Protein AF-A0A434G2Z6-F1 (afdb_monomer)

Nearest PDB structures (foldseek):
  3r03-assembly1_B  TM=9.733E-01  e=3.824E-03  Rhodospirillum rubrum ATCC 11170

Sequence (55 aa):
DDFHLLMPLYVCR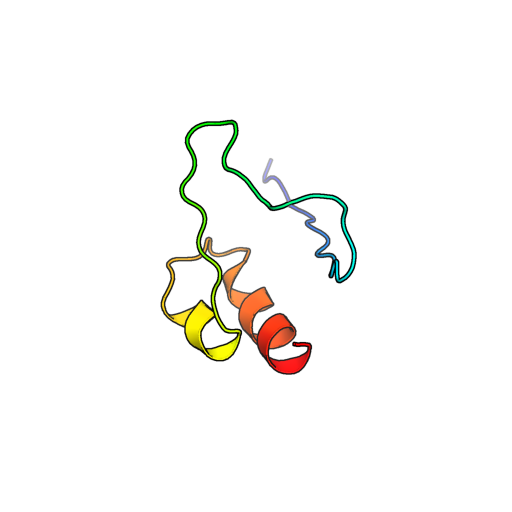RFRGIAQPKEGQGLKWVRPRQMRDYPMPPADAPLIQFLIDLL

Radius of gyration: 13.7 Å; Cα contacts (8 Å, |Δi|>4): 11; chains: 1; bounding box: 38×27×28 Å

Secondary structure (DSSP, 8-state):
---------------SS----SSS-------GGGGGGS---TTTTTHHHHHHHH-

Foldseek 3Di:
DDDDDDDDDDDDPDDPDDDDDPPPDDDDDDDLVCPVVDDDDPVCVVVSVVSSVVD

Structure (mmCIF, N/CA/C/O backbone):
data_AF-A0A434G2Z6-F1
#
_entry.id   AF-A0A434G2Z6-F1
#
loop_
_atom_site.group_PDB
_atom_site.id
_atom_site.type_symbol
_atom_site.label_atom_id
_atom_site.label_alt_id
_atom_site.label_comp_id
_atom_site.label_asym_id
_atom_site.label_entity_id
_atom_site.label_seq_id
_atom_site.pdbx_PDB_ins_code
_atom_site.Cartn_x
_atom_site.Cartn_y
_atom_site.Cartn_z
_atom_site.occupancy
_atom_site.B_iso_or_equiv
_atom_site.auth_seq_id
_atom_site.auth_comp_id
_atom_site.auth_asym_id
_atom_site.auth_atom_id
_atom_site.pdbx_PDB_model_num
ATOM 1 N N . ASP A 1 1 ? 27.318 -1.476 -5.627 1.00 55.81 1 ASP A N 1
ATOM 2 C CA . ASP A 1 1 ? 26.436 -2.260 -4.750 1.00 55.81 1 ASP A CA 1
ATOM 3 C C . ASP A 1 1 ? 25.002 -1.844 -4.977 1.00 55.81 1 ASP A C 1
ATOM 5 O O . ASP A 1 1 ? 24.634 -0.726 -4.636 1.00 55.81 1 ASP A O 1
ATOM 9 N N . ASP A 1 2 ? 24.232 -2.715 -5.625 1.00 78.62 2 ASP A N 1
ATOM 10 C CA . ASP A 1 2 ? 22.813 -2.488 -5.887 1.00 78.62 2 ASP A CA 1
ATOM 11 C C . ASP A 1 2 ? 21.991 -2.944 -4.676 1.00 78.62 2 ASP A C 1
ATOM 13 O O . ASP A 1 2 ? 22.148 -4.054 -4.163 1.00 78.62 2 ASP A O 1
ATOM 17 N N . PHE A 1 3 ? 21.128 -2.060 -4.181 1.00 86.31 3 PHE A N 1
ATOM 18 C CA . PHE A 1 3 ? 20.213 -2.362 -3.087 1.00 86.31 3 PHE A CA 1
ATOM 19 C C . PHE A 1 3 ? 19.064 -3.241 -3.592 1.00 86.31 3 PHE A C 1
ATOM 21 O O . PHE A 1 3 ? 18.308 -2.845 -4.479 1.00 86.31 3 PHE A O 1
ATOM 28 N N . HIS A 1 4 ? 18.894 -4.414 -2.985 1.00 88.69 4 HIS A N 1
ATOM 29 C CA . HIS A 1 4 ? 17.733 -5.268 -3.214 1.00 88.69 4 HIS A CA 1
ATOM 30 C C . HIS A 1 4 ? 16.673 -5.004 -2.144 1.00 88.69 4 HIS A C 1
ATOM 32 O O . HIS A 1 4 ? 16.827 -5.392 -0.985 1.00 88.69 4 HIS A O 1
ATOM 38 N N . LEU A 1 5 ? 15.580 -4.355 -2.540 1.00 89.50 5 LEU A N 1
ATOM 39 C CA . LEU A 1 5 ? 14.437 -4.128 -1.663 1.00 89.50 5 LEU A CA 1
ATOM 40 C C . LEU A 1 5 ? 13.620 -5.417 -1.496 1.00 89.50 5 LEU A C 1
ATOM 42 O O . LEU A 1 5 ? 13.056 -5.926 -2.463 1.00 89.50 5 LEU A O 1
ATOM 46 N N . LEU A 1 6 ? 13.491 -5.898 -0.259 1.00 92.44 6 LEU A N 1
ATOM 47 C CA . LEU A 1 6 ? 12.475 -6.877 0.129 1.00 92.44 6 LEU A CA 1
ATOM 48 C C . LEU A 1 6 ? 11.360 -6.154 0.888 1.00 92.44 6 LEU A C 1
ATOM 50 O O . LEU A 1 6 ? 11.608 -5.564 1.938 1.00 92.44 6 LEU A O 1
ATOM 54 N N . MET A 1 7 ? 10.132 -6.221 0.374 1.00 94.31 7 MET A N 1
ATOM 55 C CA . MET A 1 7 ? 8.993 -5.488 0.928 1.00 94.31 7 MET A CA 1
ATOM 56 C C . MET A 1 7 ? 7.772 -6.406 1.104 1.00 94.31 7 MET A C 1
ATOM 58 O O . MET A 1 7 ? 7.045 -6.651 0.141 1.00 94.31 7 MET A O 1
ATOM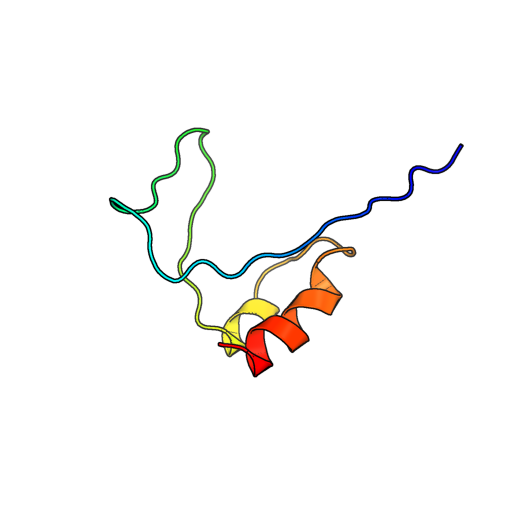 62 N N . PRO A 1 8 ? 7.533 -6.946 2.314 1.00 94.06 8 PRO A N 1
ATOM 63 C CA . PRO A 1 8 ? 6.338 -7.735 2.592 1.00 94.06 8 PRO A CA 1
ATOM 64 C C . PRO A 1 8 ? 5.086 -6.849 2.694 1.00 94.06 8 PRO A C 1
ATOM 66 O O . PRO A 1 8 ? 5.092 -5.813 3.359 1.00 94.06 8 PRO A O 1
ATOM 69 N N . LEU A 1 9 ? 3.990 -7.298 2.078 1.00 93.69 9 LEU A N 1
ATOM 70 C CA . LEU A 1 9 ? 2.680 -6.642 2.094 1.00 93.69 9 LEU A CA 1
ATOM 71 C C . LEU A 1 9 ? 1.731 -7.337 3.085 1.00 93.69 9 LEU A C 1
ATOM 73 O O . LEU A 1 9 ? 1.642 -8.564 3.100 1.00 93.69 9 LEU A O 1
ATOM 77 N N . TYR A 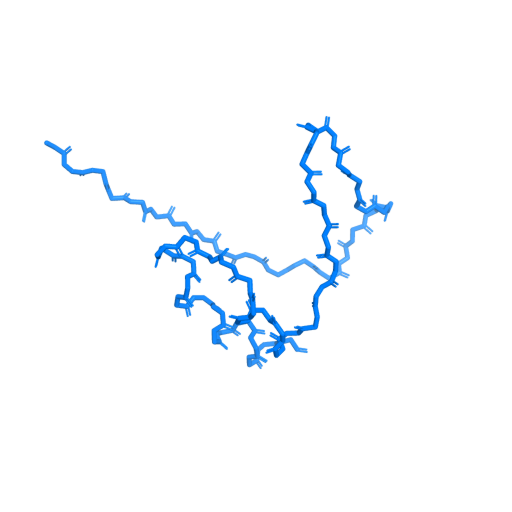1 10 ? 0.974 -6.560 3.867 1.00 95.06 10 TYR A N 1
ATOM 78 C CA . TYR A 1 10 ? 0.026 -7.072 4.866 1.00 95.06 10 TYR A CA 1
ATOM 79 C C . TYR A 1 10 ? -1.385 -6.526 4.649 1.00 95.06 10 TYR A C 1
ATOM 81 O O . TYR A 1 10 ? -1.577 -5.334 4.416 1.00 95.06 10 TYR A O 1
ATOM 89 N N . VAL A 1 11 ? -2.390 -7.388 4.818 1.00 95.62 11 VAL A N 1
ATOM 90 C CA . VAL A 1 11 ? -3.800 -6.979 4.829 1.00 95.62 11 VAL A CA 1
ATOM 91 C C . VAL A 1 11 ? -4.280 -6.774 6.260 1.00 95.62 11 VAL A C 1
ATOM 93 O O . VAL A 1 11 ? -4.299 -7.703 7.065 1.00 95.62 11 VAL A O 1
ATOM 96 N N . CYS A 1 12 ? -4.737 -5.560 6.562 1.00 96.06 12 CYS A N 1
ATOM 97 C CA . CYS A 1 12 ? -5.313 -5.201 7.853 1.00 96.06 12 CYS A CA 1
ATOM 98 C C . CYS A 1 12 ? -6.813 -4.910 7.711 1.00 96.06 12 CYS A C 1
ATOM 100 O O . CYS A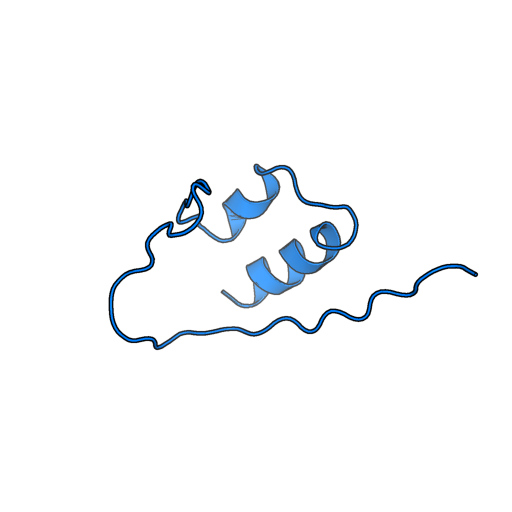 1 12 ? -7.206 -3.950 7.053 1.00 96.06 12 CYS A O 1
ATOM 102 N N . ARG A 1 13 ? -7.665 -5.733 8.339 1.00 95.88 13 ARG A N 1
ATOM 103 C CA . ARG A 1 13 ? -9.136 -5.557 8.331 1.00 95.88 13 ARG A CA 1
ATOM 104 C C . ARG A 1 13 ? -9.692 -4.934 9.611 1.00 95.88 13 ARG A C 1
ATOM 106 O O . ARG A 1 13 ? -10.857 -4.553 9.651 1.00 95.88 13 ARG A O 1
ATOM 113 N N . ARG A 1 14 ? -8.896 -4.884 10.681 1.00 97.06 14 ARG A N 1
ATOM 114 C CA . ARG A 1 14 ? -9.316 -4.388 11.995 1.00 97.06 14 ARG A CA 1
ATOM 115 C C . ARG A 1 14 ? -8.225 -3.509 12.579 1.00 97.06 14 ARG A C 1
ATOM 117 O O . ARG A 1 14 ? -7.125 -3.980 12.837 1.00 97.06 14 ARG A O 1
ATOM 124 N N . PHE A 1 15 ? -8.564 -2.251 12.821 1.00 96.88 15 PHE A N 1
ATOM 125 C CA . PHE A 1 15 ? -7.719 -1.281 13.506 1.00 96.88 15 PHE A CA 1
ATOM 126 C C . PHE A 1 15 ? -8.590 -0.367 14.375 1.00 96.88 15 PHE A C 1
ATOM 128 O O . PHE A 1 15 ? -9.817 -0.370 14.263 1.00 96.88 15 PHE A O 1
ATOM 135 N N . ARG A 1 16 ? -7.963 0.387 15.281 1.00 98.31 16 ARG A N 1
ATOM 136 C CA . ARG A 1 16 ? -8.656 1.323 16.175 1.00 98.31 16 ARG A CA 1
ATOM 137 C C . ARG A 1 16 ? -8.535 2.749 15.637 1.00 98.31 16 ARG A C 1
ATOM 139 O O . ARG A 1 16 ? -7.437 3.184 15.308 1.00 98.31 16 ARG A O 1
ATOM 146 N N . GLY A 1 17 ? -9.648 3.482 15.629 1.00 96.94 17 GLY A N 1
ATOM 147 C CA . GLY A 1 17 ? -9.711 4.864 15.147 1.00 96.94 17 GLY A CA 1
ATOM 148 C C . GLY A 1 17 ? -9.990 4.963 13.645 1.00 96.94 17 GLY A C 1
ATOM 149 O O . GLY A 1 17 ? -10.442 4.005 13.028 1.00 96.94 17 GLY A O 1
ATOM 150 N N . ILE A 1 18 ? -9.734 6.139 13.070 1.00 96.12 18 ILE A N 1
ATOM 151 C CA . ILE A 1 18 ? -9.892 6.437 11.638 1.00 96.12 18 ILE A CA 1
ATOM 152 C C . ILE A 1 18 ? -8.521 6.868 11.105 1.00 96.12 18 ILE A C 1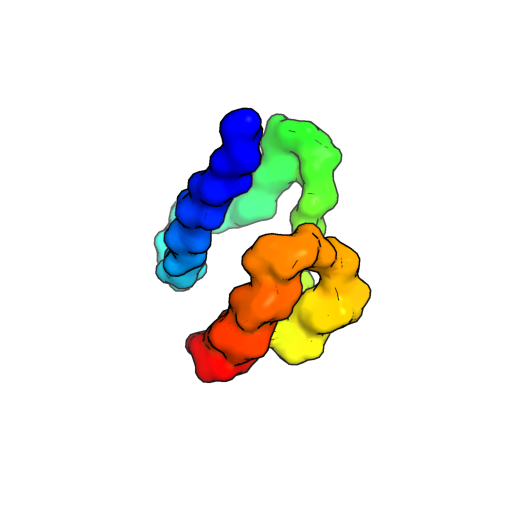
ATOM 154 O O . ILE A 1 18 ? -7.821 7.624 11.778 1.00 96.12 18 ILE A O 1
ATOM 158 N N . ALA A 1 19 ? -8.125 6.387 9.922 1.00 96.19 19 ALA A N 1
ATOM 159 C CA . ALA A 1 19 ? -6.853 6.767 9.307 1.00 96.19 19 ALA A CA 1
ATOM 160 C C . ALA A 1 19 ? -6.815 8.280 9.020 1.00 96.19 19 ALA A C 1
ATOM 162 O O . ALA A 1 19 ? -7.731 8.816 8.398 1.00 96.19 19 ALA A O 1
ATOM 163 N N . GLN A 1 20 ? -5.761 8.956 9.483 1.00 96.44 20 GLN A N 1
ATOM 164 C CA . GLN A 1 20 ? -5.561 10.401 9.337 1.00 96.44 20 GLN A CA 1
ATOM 165 C C . GLN A 1 20 ? -4.126 10.695 8.881 1.00 96.44 20 GLN A C 1
ATOM 167 O O . GLN A 1 20 ? -3.206 10.000 9.326 1.00 96.44 20 GLN A O 1
ATOM 172 N N . PRO A 1 21 ? -3.912 11.715 8.033 1.00 97.00 21 PRO A N 1
ATOM 173 C CA . PRO A 1 21 ? -2.575 12.110 7.620 1.00 97.00 21 PRO A CA 1
ATOM 174 C C . PRO A 1 21 ? -1.881 12.870 8.755 1.00 97.00 21 PRO A C 1
ATOM 176 O O . PRO A 1 21 ? -2.378 13.897 9.212 1.00 97.00 21 PRO A O 1
ATOM 179 N N . LYS A 1 22 ? -0.743 12.359 9.232 1.00 96.5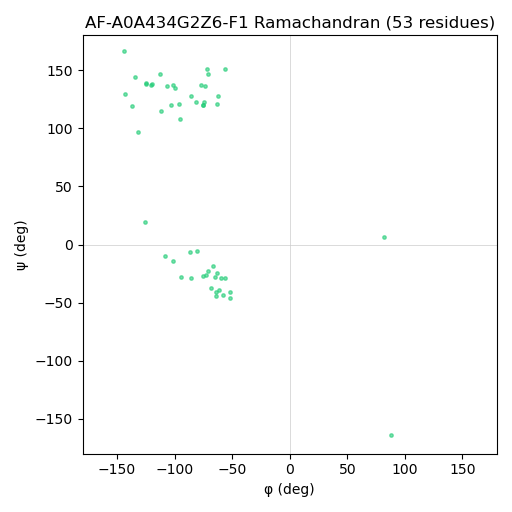6 22 LYS A N 1
ATOM 180 C CA . LYS A 1 22 ? 0.017 12.960 10.347 1.00 96.56 22 LYS A CA 1
ATOM 181 C C . LYS A 1 22 ? 1.326 13.631 9.923 1.00 96.56 22 LYS A C 1
ATOM 183 O O . LYS A 1 22 ? 1.919 14.336 10.728 1.00 96.56 22 LYS A O 1
ATOM 188 N N . GLU A 1 23 ? 1.742 13.443 8.674 1.00 97.75 23 GLU A N 1
ATOM 189 C CA . GLU A 1 23 ? 3.019 13.914 8.116 1.00 97.75 23 GLU A CA 1
ATOM 190 C C . GLU A 1 23 ? 2.803 14.760 6.843 1.00 97.75 23 GLU A C 1
ATOM 192 O O . GLU A 1 23 ? 3.709 14.945 6.040 1.00 97.75 23 GLU A O 1
ATOM 197 N N . GLY A 1 24 ? 1.584 15.279 6.635 1.00 94.62 24 GLY A N 1
ATOM 198 C CA . GLY A 1 24 ? 1.238 16.130 5.486 1.00 94.62 24 GLY A CA 1
ATOM 199 C C . GLY A 1 24 ? 0.914 15.379 4.187 1.00 94.62 24 GLY A C 1
ATOM 200 O O . GLY A 1 24 ? 0.700 16.008 3.154 1.00 94.62 24 GLY A O 1
ATOM 201 N N . GLN A 1 25 ? 0.843 14.048 4.223 1.00 95.69 25 GLN A N 1
ATOM 202 C CA . GLN A 1 25 ? 0.492 13.219 3.072 1.00 95.69 25 GLN A CA 1
ATOM 203 C C . GLN A 1 25 ? -0.995 13.310 2.693 1.00 95.69 25 GLN A C 1
ATOM 205 O O . GLN A 1 25 ? -1.870 13.477 3.543 1.00 95.69 25 GLN A O 1
ATOM 210 N N . GLY A 1 26 ? -1.304 13.115 1.411 1.00 95.19 26 GLY A N 1
ATOM 211 C CA . GLY A 1 26 ? -2.677 12.887 0.959 1.00 95.19 26 GLY A CA 1
ATOM 212 C C . GLY A 1 26 ? -3.127 11.455 1.260 1.00 95.19 26 GLY A C 1
ATOM 213 O O . GLY A 1 26 ? -2.380 10.509 1.026 1.00 95.19 26 GLY A O 1
ATOM 214 N N . LEU A 1 27 ? -4.359 11.281 1.746 1.00 95.44 27 LEU A N 1
ATOM 215 C CA . LEU A 1 27 ? -4.983 9.965 1.918 1.00 95.44 27 LEU A CA 1
ATOM 216 C C . LEU A 1 27 ? -6.253 9.863 1.076 1.00 95.44 27 LEU A C 1
ATOM 218 O O . LEU A 1 27 ? -7.066 10.787 1.043 1.00 95.44 27 LEU A O 1
ATOM 222 N N . LYS A 1 28 ? -6.445 8.710 0.431 1.00 95.00 28 LYS A N 1
ATOM 223 C CA . LYS A 1 28 ? -7.654 8.400 -0.332 1.00 95.00 28 LYS A CA 1
ATOM 224 C C . LYS A 1 28 ? -8.029 6.933 -0.170 1.00 95.00 28 LYS A C 1
ATOM 226 O O . LYS A 1 28 ? -7.207 6.051 -0.391 1.00 95.00 28 LYS A O 1
ATOM 231 N N . TRP A 1 29 ? -9.289 6.679 0.171 1.00 94.81 29 TRP A N 1
ATOM 232 C CA . TRP A 1 29 ? -9.866 5.338 0.123 1.00 94.81 29 TRP A CA 1
ATOM 233 C C . TRP A 1 29 ? -10.280 5.021 -1.313 1.00 94.81 29 TRP A C 1
ATOM 235 O O . TRP A 1 29 ? -11.055 5.763 -1.918 1.00 94.81 29 TRP A O 1
ATOM 245 N N . VAL A 1 30 ? -9.749 3.932 -1.863 1.00 95.81 30 VAL A N 1
ATOM 246 C CA . VAL A 1 30 ? -9.908 3.557 -3.273 1.00 95.81 30 VAL A CA 1
ATOM 247 C C . VAL A 1 30 ? -10.479 2.145 -3.351 1.00 95.81 30 VAL A C 1
ATOM 249 O O . VAL A 1 30 ? -10.075 1.264 -2.594 1.00 95.81 30 VAL A O 1
ATOM 252 N N . ARG A 1 31 ? -11.438 1.915 -4.257 1.00 95.94 31 ARG A N 1
ATOM 253 C CA . ARG A 1 31 ? -11.944 0.559 -4.521 1.00 95.94 31 ARG A CA 1
ATOM 254 C C . ARG A 1 31 ? -10.872 -0.261 -5.247 1.00 95.94 31 ARG A C 1
ATOM 256 O O . ARG A 1 31 ? -10.201 0.312 -6.103 1.00 95.94 31 ARG A O 1
ATOM 263 N N . PRO A 1 32 ? -10.762 -1.585 -5.036 1.00 94.75 32 PRO A N 1
ATOM 264 C CA . PRO A 1 32 ? -9.651 -2.364 -5.584 1.00 94.75 32 PRO A CA 1
ATOM 265 C C . PRO A 1 32 ? -9.420 -2.188 -7.089 1.00 94.75 32 PRO A C 1
ATOM 267 O O . PRO A 1 32 ? -8.313 -1.892 -7.528 1.00 94.75 32 PRO A O 1
ATOM 270 N N . ARG A 1 33 ? -10.489 -2.237 -7.889 1.00 94.31 33 ARG A N 1
ATOM 271 C CA . ARG A 1 33 ? -10.405 -2.071 -9.351 1.00 94.31 33 ARG A CA 1
ATOM 272 C C . ARG A 1 33 ? -9.894 -0.701 -9.810 1.00 94.31 33 ARG A C 1
ATOM 274 O O . ARG A 1 33 ? -9.372 -0.607 -10.912 1.00 94.31 33 ARG A O 1
ATOM 281 N N . GLN A 1 34 ? -10.038 0.335 -8.985 1.00 96.00 34 GLN A N 1
ATOM 282 C CA . GLN A 1 34 ? -9.590 1.698 -9.285 1.00 96.00 34 GLN A CA 1
ATOM 283 C C . GLN A 1 34 ? -8.126 1.934 -8.895 1.00 96.00 34 GLN A C 1
ATOM 285 O O . GLN A 1 34 ? -7.589 2.990 -9.200 1.00 96.00 34 GLN A O 1
ATOM 290 N N . MET A 1 35 ? -7.449 0.986 -8.229 1.00 94.38 35 MET A N 1
ATOM 291 C CA . MET A 1 35 ? -6.041 1.161 -7.836 1.00 94.38 35 MET A CA 1
ATOM 292 C C . MET A 1 35 ? -5.114 1.397 -9.038 1.00 94.38 35 MET A C 1
ATOM 294 O O . MET A 1 35 ? -4.112 2.090 -8.899 1.00 94.38 35 MET A O 1
ATOM 298 N N . ARG A 1 36 ? -5.470 0.871 -10.219 1.00 92.38 36 ARG A N 1
ATOM 299 C CA . ARG A 1 36 ? -4.719 1.064 -11.472 1.00 92.38 36 ARG A CA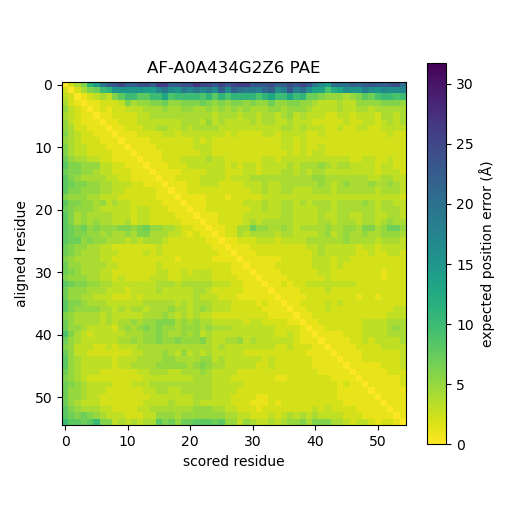 1
ATOM 300 C C . ARG A 1 36 ? -4.735 2.504 -11.988 1.00 92.38 36 ARG A C 1
ATOM 302 O O . ARG A 1 36 ? -3.876 2.856 -12.786 1.00 92.38 36 ARG A O 1
ATOM 309 N N . ASP A 1 37 ? -5.678 3.322 -11.527 1.00 94.69 37 ASP A N 1
ATOM 310 C CA . ASP A 1 37 ? -5.806 4.720 -11.948 1.00 94.69 37 ASP A CA 1
ATOM 311 C C . ASP A 1 37 ? -4.812 5.641 -11.213 1.00 94.69 37 ASP A C 1
ATOM 313 O O . ASP A 1 37 ? -4.735 6.833 -11.509 1.00 94.69 37 ASP A O 1
ATOM 317 N N . TYR A 1 38 ? -4.066 5.113 -10.234 1.00 92.75 38 TYR A N 1
ATOM 318 C CA . TYR A 1 38 ? -3.132 5.878 -9.411 1.00 92.75 38 TYR A CA 1
ATOM 319 C C . TYR A 1 38 ? -1.690 5.558 -9.802 1.00 92.75 38 TYR A C 1
ATOM 321 O O . TYR A 1 38 ? -1.353 4.384 -9.976 1.00 92.75 38 TYR A O 1
ATOM 329 N N . PRO A 1 39 ? -0.817 6.577 -9.916 1.00 92.94 39 PRO A N 1
ATOM 330 C CA . PRO A 1 39 ? 0.592 6.343 -10.185 1.00 92.94 39 PRO A CA 1
ATOM 331 C C . PRO A 1 39 ? 1.209 5.567 -9.017 1.00 92.94 39 PRO A C 1
ATOM 333 O O . PRO A 1 39 ? 1.186 6.035 -7.879 1.00 92.94 39 PRO A O 1
ATOM 336 N N . MET A 1 40 ? 1.758 4.389 -9.311 1.00 92.44 40 MET A N 1
ATOM 337 C CA . MET A 1 40 ? 2.453 3.543 -8.341 1.00 92.44 40 MET A CA 1
ATOM 338 C C . MET A 1 40 ? 3.947 3.465 -8.672 1.00 92.44 40 MET A C 1
ATOM 340 O O . MET A 1 40 ? 4.308 3.453 -9.855 1.00 92.44 40 MET A O 1
ATOM 344 N N . PRO A 1 41 ? 4.826 3.362 -7.662 1.00 90.94 41 PRO A N 1
ATOM 345 C CA . PRO A 1 41 ? 6.221 3.009 -7.882 1.00 90.94 41 PRO A CA 1
ATOM 346 C C . PRO A 1 41 ? 6.361 1.671 -8.637 1.00 90.94 41 PRO A C 1
ATOM 348 O O . PRO A 1 41 ? 5.522 0.779 -8.470 1.00 90.94 41 PRO A O 1
ATOM 351 N N . PRO A 1 42 ? 7.438 1.468 -9.422 1.00 90.69 42 PRO A N 1
ATOM 352 C CA . PRO A 1 42 ? 7.643 0.230 -10.183 1.00 90.69 42 PRO A CA 1
ATOM 353 C C . PRO A 1 42 ? 7.642 -1.050 -9.332 1.00 90.69 42 PRO A C 1
ATOM 355 O O . PRO A 1 42 ? 7.245 -2.104 -9.821 1.00 90.69 42 PRO A O 1
ATOM 358 N N . ALA A 1 43 ? 8.053 -0.958 -8.062 1.00 90.88 43 ALA A N 1
ATOM 359 C CA . ALA A 1 43 ? 8.048 -2.081 -7.124 1.00 90.88 43 ALA A CA 1
ATOM 360 C C . ALA A 1 43 ? 6.634 -2.470 -6.645 1.00 90.88 43 ALA A C 1
ATOM 362 O O . ALA A 1 43 ? 6.401 -3.631 -6.316 1.00 90.88 43 ALA A O 1
ATOM 363 N N . ASP A 1 44 ? 5.688 -1.527 -6.645 1.00 93.44 44 ASP A N 1
ATOM 364 C CA . ASP A 1 44 ? 4.324 -1.721 -6.138 1.00 93.44 44 ASP A CA 1
ATOM 365 C C . ASP A 1 44 ? 3.330 -2.109 -7.235 1.00 93.44 44 ASP A C 1
ATOM 367 O O . ASP A 1 44 ? 2.342 -2.794 -6.969 1.00 93.44 44 ASP A O 1
ATOM 371 N N . ALA A 1 45 ? 3.578 -1.701 -8.483 1.00 92.25 45 ALA A N 1
ATOM 372 C C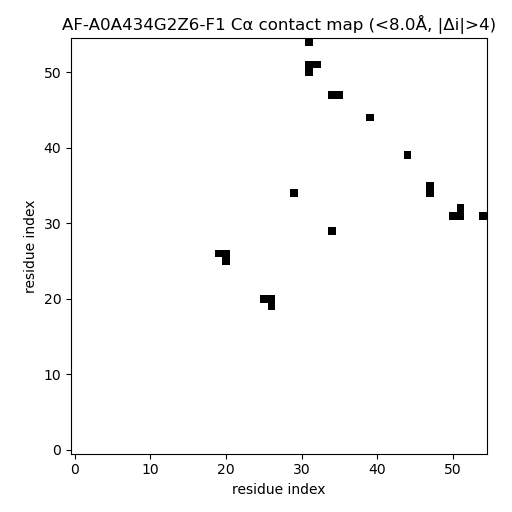A . ALA 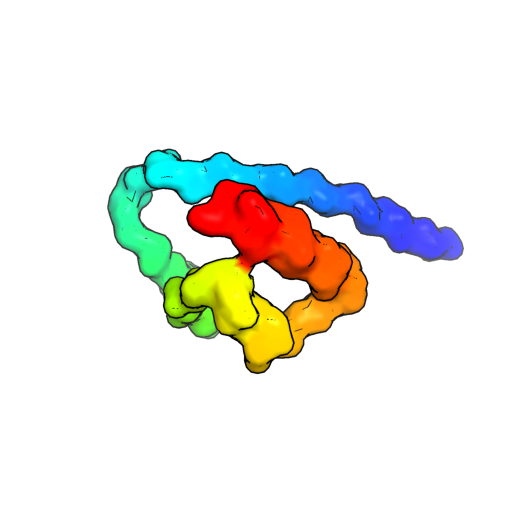A 1 45 ? 2.678 -1.969 -9.605 1.00 92.25 45 ALA A CA 1
ATOM 373 C C . ALA A 1 45 ? 2.292 -3.462 -9.762 1.00 92.25 45 ALA A C 1
ATOM 375 O O . ALA A 1 45 ? 1.106 -3.737 -9.979 1.00 92.25 45 ALA A O 1
ATOM 376 N N . PRO A 1 46 ? 3.206 -4.444 -9.585 1.00 92.62 46 PRO A N 1
ATOM 377 C CA . PRO A 1 46 ? 2.847 -5.863 -9.631 1.00 92.62 46 PRO A CA 1
ATOM 378 C C . PRO A 1 46 ? 1.896 -6.298 -8.504 1.00 92.62 46 PRO A C 1
ATOM 380 O O . PRO A 1 46 ? 1.108 -7.224 -8.695 1.00 92.62 46 PRO A O 1
ATOM 383 N N . LEU A 1 47 ? 1.924 -5.626 -7.345 1.00 93.62 47 LEU A N 1
ATOM 384 C CA . LEU A 1 47 ? 1.106 -5.965 -6.174 1.00 93.62 47 LEU A CA 1
ATOM 385 C C . LEU A 1 47 ? -0.383 -5.654 -6.381 1.00 93.62 47 LEU A C 1
ATOM 387 O O . LEU A 1 47 ? -1.236 -6.270 -5.740 1.00 93.62 47 LEU A O 1
ATOM 391 N N . ILE A 1 48 ? -0.711 -4.742 -7.303 1.00 94.19 48 ILE A N 1
ATOM 392 C CA . ILE A 1 48 ? -2.089 -4.308 -7.567 1.00 94.19 48 ILE A CA 1
ATOM 393 C C . ILE A 1 48 ? -2.981 -5.489 -7.959 1.00 94.19 48 ILE A C 1
ATOM 395 O O . ILE A 1 48 ? -4.108 -5.582 -7.478 1.00 94.19 48 ILE A O 1
ATOM 399 N N . GLN A 1 49 ? -2.500 -6.398 -8.815 1.00 94.25 49 GLN A N 1
ATOM 400 C CA . GLN A 1 49 ? -3.315 -7.531 -9.261 1.00 94.25 49 GLN A CA 1
ATOM 401 C C . GLN A 1 49 ? -3.661 -8.460 -8.091 1.00 94.25 49 GLN A C 1
ATOM 403 O O . GLN A 1 49 ? -4.825 -8.808 -7.916 1.00 94.25 49 GLN A O 1
ATOM 408 N N . PHE A 1 50 ? -2.683 -8.766 -7.235 1.00 94.19 50 PHE A N 1
ATOM 409 C CA . PHE A 1 50 ? -2.906 -9.577 -6.037 1.00 94.19 50 PHE A CA 1
ATOM 410 C C . PHE A 1 50 ? -3.905 -8.922 -5.076 1.00 94.19 50 PHE A C 1
ATOM 412 O O . PHE A 1 50 ? -4.748 -9.606 -4.503 1.00 94.19 50 PHE A O 1
ATOM 419 N N . LEU A 1 51 ? -3.844 -7.595 -4.918 1.00 94.75 51 LEU A N 1
ATOM 420 C CA . LEU A 1 51 ? -4.795 -6.848 -4.094 1.00 94.75 51 LEU A CA 1
ATOM 421 C C . LEU A 1 51 ? -6.211 -6.831 -4.683 1.00 94.75 51 LEU A C 1
ATOM 423 O O . LEU A 1 51 ? -7.169 -6.902 -3.921 1.00 94.75 51 LEU A O 1
ATOM 427 N N . ILE A 1 52 ? -6.356 -6.742 -6.009 1.00 95.06 52 ILE A N 1
ATOM 428 C CA . ILE A 1 52 ? -7.661 -6.809 -6.687 1.00 95.06 52 ILE A CA 1
ATOM 429 C C . ILE A 1 52 ? -8.321 -8.171 -6.485 1.00 95.06 52 ILE A C 1
ATOM 431 O O . ILE A 1 52 ? -9.528 -8.224 -6.272 1.00 95.06 52 ILE A O 1
ATOM 435 N N . ASP A 1 53 ? -7.548 -9.252 -6.559 1.00 94.75 53 ASP A N 1
ATOM 436 C CA . ASP A 1 53 ? -8.086 -10.607 -6.422 1.00 94.75 53 ASP A CA 1
ATOM 437 C C . ASP A 1 53 ? -8.414 -10.955 -4.958 1.00 94.75 53 ASP A C 1
ATOM 439 O O . ASP A 1 53 ? -9.296 -11.771 -4.689 1.00 94.75 53 ASP A O 1
ATOM 443 N N . LEU A 1 54 ? -7.717 -10.331 -4.001 1.00 94.19 54 LEU A N 1
ATOM 444 C CA . LEU A 1 54 ? -7.852 -10.596 -2.566 1.00 94.19 54 LEU A CA 1
ATOM 445 C C . LEU A 1 54 ? -8.973 -9.802 -1.864 1.00 94.19 54 LEU A C 1
ATOM 447 O O . LEU A 1 54 ? -9.471 -10.256 -0.825 1.00 94.19 54 LEU A O 1
ATOM 451 N N . LEU A 1 55 ? -9.307 -8.602 -2.357 1.00 90.62 55 LEU A N 1
ATOM 452 C CA . LEU A 1 55 ? -10.205 -7.630 -1.708 1.00 90.62 55 LEU A CA 1
ATOM 453 C C . LEU A 1 55 ? -11.579 -7.546 -2.379 1.00 90.62 55 LEU A C 1
ATOM 455 O O . LEU A 1 55 ? -12.574 -7.578 -1.620 1.00 90.62 55 LEU A O 1
#

Mean predicted aligned error: 3.55 Å

Solvent-accessible surface area (backbone atoms only — not comparable to full-atom values): 4186 Å² total; per-residue (Å²): 135,81,85,82,88,83,81,89,85,83,90,83,93,80,80,89,85,75,95,73,71,86,82,82,56,89,83,81,93,73,58,58,85,54,54,80,82,49,96,63,59,82,86,50,54,72,51,50,60,60,48,45,77,72,109

pLDDT: mean 93.25, std 5.96, range [55.81, 98.31]